Protein AF-A0A2S4UEY3-F1 (afdb_monomer_lite)

Secondary structure (DSSP, 8-state):
-EEEEEEETTSTHHHHHHHHHHHHHHHH----SEEEEEEEEE-TTS-EEEEEEEEE-SEEEEEEETTEEEEEEEEEEEEEE-TTT-PEEEEEEEEEEPP-

Organism: NCBI:txid27350

Structure (mmCIF, N/CA/C/O backbone):
data_AF-A0A2S4UEY3-F1
#
_entry.id   AF-A0A2S4UEY3-F1
#
loop_
_atom_site.group_PDB
_atom_site.id
_atom_site.type_symbol
_atom_site.label_atom_id
_atom_site.label_alt_id
_atom_site.label_comp_id
_atom_site.label_asym_id
_atom_site.label_entity_id
_atom_site.label_seq_id
_atom_site.pdbx_PDB_ins_code
_atom_site.Cartn_x
_atom_site.Cartn_y
_atom_site.Cartn_z
_atom_site.occupancy
_atom_site.B_iso_or_equiv
_atom_site.auth_seq_id
_atom_site.auth_comp_id
_atom_site.auth_asym_id
_atom_site.auth_atom_id
_atom_site.pdbx_PDB_model_num
ATOM 1 N N . MET A 1 1 ? -11.862 -7.525 21.089 1.00 85.62 1 MET A N 1
ATOM 2 C CA . MET A 1 1 ? -11.157 -8.535 20.264 1.00 85.62 1 MET A CA 1
ATOM 3 C C . MET A 1 1 ? -10.473 -7.800 19.108 1.00 85.62 1 MET A C 1
ATOM 5 O O . MET A 1 1 ? -10.851 -6.661 18.863 1.00 85.62 1 MET A O 1
ATOM 9 N N . LEU A 1 2 ? -9.457 -8.362 18.444 1.00 94.06 2 LEU A N 1
ATOM 10 C CA . LEU A 1 2 ? -8.877 -7.772 17.224 1.00 94.06 2 LEU A CA 1
ATOM 11 C C . LEU A 1 2 ? -9.452 -8.465 15.987 1.00 94.06 2 LEU A C 1
ATOM 13 O O . LEU A 1 2 ? -9.754 -9.655 16.041 1.00 94.06 2 LEU A O 1
ATOM 17 N N . VAL A 1 3 ? -9.593 -7.719 14.895 1.00 96.44 3 VAL A N 1
ATOM 18 C CA . VAL A 1 3 ? -9.983 -8.236 13.579 1.00 96.44 3 VAL A CA 1
ATOM 19 C C . VAL A 1 3 ? -8.941 -7.835 12.549 1.00 96.44 3 VAL A C 1
ATOM 21 O O . VAL A 1 3 ? -8.431 -6.712 12.596 1.00 96.44 3 VAL A O 1
ATOM 24 N N . THR A 1 4 ? -8.646 -8.754 11.631 1.00 96.75 4 THR A N 1
ATOM 25 C CA . THR A 1 4 ? -7.640 -8.565 10.585 1.00 96.75 4 THR A CA 1
ATOM 26 C C . THR A 1 4 ? -8.239 -8.867 9.220 1.00 96.75 4 THR A C 1
ATOM 28 O O . THR A 1 4 ? -8.888 -9.896 9.045 1.00 96.75 4 THR A O 1
ATOM 31 N N . LEU A 1 5 ? -8.004 -7.975 8.259 1.00 96.88 5 LEU A N 1
ATOM 32 C CA . LEU A 1 5 ? -8.320 -8.165 6.846 1.00 96.88 5 LEU A CA 1
ATOM 33 C C . LEU A 1 5 ? -7.020 -8.284 6.048 1.00 96.88 5 LEU A C 1
ATOM 35 O O . LEU A 1 5 ? -6.113 -7.468 6.219 1.00 96.88 5 LEU A O 1
ATOM 39 N N . GLU A 1 6 ? -6.963 -9.271 5.161 1.00 97.31 6 GLU A N 1
ATOM 40 C CA . GLU A 1 6 ? -5.848 -9.495 4.244 1.00 97.31 6 GLU A CA 1
ATOM 41 C C . GLU A 1 6 ? -6.211 -9.054 2.820 1.00 97.31 6 GLU A C 1
ATOM 43 O O . GLU A 1 6 ? -7.294 -9.372 2.329 1.00 97.31 6 GLU A O 1
ATOM 48 N N . ILE A 1 7 ? -5.292 -8.353 2.149 1.00 96.75 7 ILE A N 1
ATOM 49 C CA . ILE A 1 7 ? -5.372 -8.045 0.716 1.00 96.75 7 ILE A CA 1
ATOM 50 C C . ILE A 1 7 ? -4.058 -8.470 0.056 1.00 96.75 7 ILE A C 1
ATOM 52 O O . ILE A 1 7 ? -2.998 -7.901 0.321 1.00 96.75 7 ILE A O 1
ATOM 56 N N . SER A 1 8 ? -4.132 -9.469 -0.818 1.00 94.56 8 SER A N 1
ATOM 57 C CA . SER A 1 8 ? -3.002 -9.951 -1.618 1.00 94.56 8 SER A CA 1
ATOM 58 C C . SER A 1 8 ? -2.707 -9.020 -2.799 1.00 94.56 8 SER A C 1
ATOM 60 O O . SER A 1 8 ? -3.626 -8.446 -3.380 1.00 94.56 8 SER A O 1
ATOM 62 N N . SER A 1 9 ? -1.444 -8.952 -3.234 1.00 92.31 9 SER A N 1
ATOM 63 C CA . SER A 1 9 ? -1.026 -8.242 -4.451 1.00 92.31 9 SER A CA 1
ATOM 64 C C . SER A 1 9 ? -1.679 -8.742 -5.747 1.00 92.31 9 SER A C 1
ATOM 66 O O . SER A 1 9 ? -1.638 -8.030 -6.746 1.00 92.31 9 SER A O 1
ATOM 68 N N . LYS A 1 10 ? -2.286 -9.940 -5.756 1.00 90.88 10 LYS A N 1
ATOM 69 C CA . LYS A 1 10 ? -3.085 -10.437 -6.894 1.00 90.88 10 LYS A CA 1
ATOM 70 C C . LYS A 1 10 ? -4.481 -9.828 -6.973 1.00 90.88 10 LYS A C 1
ATOM 72 O O . LYS A 1 10 ? -5.106 -9.882 -8.032 1.00 90.88 10 LYS A O 1
ATOM 77 N N . ASP A 1 11 ? -4.994 -9.288 -5.872 1.00 93.12 11 ASP A N 1
ATOM 78 C CA . ASP A 1 11 ? -6.307 -8.659 -5.854 1.00 93.12 11 ASP A CA 1
ATOM 79 C C . ASP A 1 11 ? -6.232 -7.253 -6.470 1.00 93.12 11 ASP A C 1
ATOM 81 O O . ASP A 1 11 ? -5.333 -6.467 -6.168 1.00 93.12 11 ASP A O 1
ATOM 85 N N . ARG A 1 12 ? -7.206 -6.897 -7.317 1.00 91.94 12 ARG A N 1
ATOM 86 C CA . ARG A 1 12 ? -7.262 -5.566 -7.952 1.00 91.94 12 ARG A CA 1
ATOM 87 C C . ARG A 1 12 ? -7.363 -4.437 -6.924 1.00 91.94 12 ARG A C 1
ATOM 89 O O . ARG A 1 12 ? -6.870 -3.337 -7.168 1.00 91.94 12 ARG A O 1
ATOM 96 N N . SER A 1 13 ? -7.985 -4.709 -5.779 1.00 95.69 13 SER A N 1
ATOM 97 C CA . SER A 1 13 ? -8.156 -3.748 -4.691 1.00 95.69 13 SER A CA 1
ATOM 98 C C . SER A 1 13 ? -6.843 -3.365 -4.004 1.00 95.69 13 SER A C 1
ATOM 100 O O . SER A 1 13 ? -6.799 -2.316 -3.362 1.00 95.69 13 SER A O 1
ATOM 102 N N . TYR A 1 14 ? -5.765 -4.137 -4.186 1.00 94.81 14 TYR A N 1
ATOM 103 C CA . TYR A 1 14 ? -4.453 -3.858 -3.601 1.00 94.81 14 TYR A CA 1
ATOM 104 C C . TYR A 1 14 ? -3.945 -2.454 -3.960 1.00 94.81 14 TYR A C 1
ATOM 106 O O . TYR A 1 14 ? -3.673 -1.629 -3.083 1.00 94.81 14 TYR A O 1
ATOM 114 N N . LEU A 1 15 ? -3.891 -2.143 -5.259 1.00 91.94 15 LEU A N 1
ATOM 115 C CA . LEU A 1 15 ? -3.432 -0.838 -5.744 1.00 91.94 15 LEU A CA 1
ATOM 116 C C . LEU A 1 15 ? -4.407 0.284 -5.386 1.00 91.94 15 LEU A C 1
ATOM 118 O O . LEU A 1 15 ? -3.982 1.396 -5.068 1.00 91.94 15 LEU A O 1
ATOM 122 N N . TRP A 1 16 ? -5.713 0.008 -5.400 1.00 94.50 16 TRP A N 1
ATOM 123 C CA . TRP A 1 16 ? -6.725 0.993 -5.015 1.00 94.50 16 TRP A CA 1
ATOM 124 C C . TRP A 1 16 ? -6.578 1.399 -3.551 1.00 94.50 16 TRP A C 1
ATOM 126 O O . TRP A 1 16 ? -6.640 2.587 -3.233 1.00 94.50 16 TRP A O 1
ATOM 136 N N . PHE A 1 17 ? -6.330 0.428 -2.670 1.00 95.56 17 PHE A N 1
ATOM 137 C CA . PHE A 1 17 ? -6.131 0.683 -1.254 1.00 95.56 17 PHE A CA 1
ATOM 138 C C . PHE A 1 17 ? -4.859 1.498 -0.995 1.00 95.56 17 PHE A C 1
ATOM 140 O O . PHE A 1 17 ? -4.916 2.484 -0.262 1.00 95.56 17 PHE A O 1
ATOM 147 N N . LEU A 1 18 ? -3.731 1.158 -1.633 1.00 94.12 18 LEU A N 1
ATOM 148 C CA . LEU A 1 18 ? -2.481 1.922 -1.498 1.00 94.12 18 LEU A CA 1
ATOM 149 C C . LEU A 1 18 ? -2.633 3.377 -1.964 1.00 94.12 18 LEU A C 1
ATOM 151 O O . LEU A 1 18 ? -2.184 4.296 -1.275 1.00 94.12 18 LEU A O 1
ATOM 155 N N . ASN A 1 19 ? -3.325 3.590 -3.084 1.00 92.62 19 ASN A N 1
ATOM 156 C CA . ASN A 1 19 ? -3.612 4.920 -3.619 1.00 92.62 19 ASN A CA 1
ATOM 157 C C . ASN A 1 19 ? -4.606 5.723 -2.770 1.00 92.62 19 ASN A C 1
ATOM 159 O O . ASN A 1 19 ? -4.527 6.949 -2.683 1.00 92.62 19 ASN A O 1
ATOM 163 N N . TRP A 1 20 ? -5.568 5.059 -2.135 1.00 92.56 20 TRP A N 1
ATOM 164 C CA . TRP A 1 20 ? -6.445 5.707 -1.165 1.00 92.56 20 TRP A CA 1
ATOM 165 C C . TRP A 1 20 ? -5.676 6.087 0.107 1.00 92.56 20 TRP A C 1
ATOM 167 O O . TRP A 1 20 ? -5.797 7.208 0.608 1.00 92.56 20 TRP A O 1
ATOM 177 N N . MET A 1 21 ? -4.838 5.178 0.602 1.00 91.69 21 MET A N 1
ATOM 178 C CA . MET A 1 21 ? -4.065 5.364 1.822 1.00 91.69 21 MET A CA 1
ATOM 179 C C . MET A 1 21 ? -3.019 6.478 1.684 1.00 91.69 21 MET A C 1
ATOM 181 O O . MET A 1 21 ? -2.831 7.237 2.636 1.00 91.69 21 MET A O 1
ATOM 185 N N . SER A 1 22 ? -2.389 6.645 0.515 1.00 90.19 22 SER A N 1
ATOM 186 C CA . SER A 1 22 ? -1.468 7.765 0.264 1.00 90.19 22 SER A CA 1
ATOM 187 C C . SER A 1 22 ? -2.164 9.124 0.420 1.00 90.19 22 SER A C 1
ATOM 189 O O . SER A 1 22 ? -1.654 10.015 1.102 1.00 90.19 22 SER A O 1
ATOM 191 N N . LYS A 1 23 ? -3.390 9.255 -0.099 1.00 88.62 23 LYS A N 1
ATOM 192 C CA . LYS A 1 23 ? -4.230 10.456 0.055 1.00 88.62 23 LYS A CA 1
ATOM 193 C C . LYS A 1 23 ? -4.700 10.660 1.498 1.00 88.62 23 LYS A C 1
ATOM 195 O O . LYS A 1 23 ? -4.847 11.798 1.946 1.00 88.62 23 LYS A O 1
ATOM 200 N N . GLN A 1 24 ? -4.937 9.576 2.239 1.00 84.12 24 GLN A N 1
ATOM 201 C CA . GLN A 1 24 ? -5.315 9.636 3.654 1.00 84.12 24 GLN A CA 1
ATOM 202 C C . GLN A 1 24 ? -4.135 10.065 4.543 1.00 84.12 24 GLN A C 1
ATOM 204 O O . GLN A 1 24 ? -4.321 10.857 5.471 1.00 84.12 24 GLN A O 1
ATOM 209 N N . SER A 1 25 ? -2.920 9.593 4.238 1.00 71.06 25 SER A N 1
ATOM 210 C CA . SER A 1 25 ? -1.687 9.967 4.941 1.00 71.06 25 SER A CA 1
ATOM 211 C C . SER A 1 25 ? -1.417 11.464 4.871 1.00 71.06 25 SER A C 1
ATOM 213 O O . SER A 1 25 ? -1.161 12.070 5.907 1.00 71.06 25 SER A O 1
ATOM 215 N N . GLN A 1 26 ? -1.588 12.080 3.699 1.00 69.50 26 GLN A N 1
ATOM 216 C CA . GLN A 1 26 ? -1.420 13.528 3.530 1.00 69.50 26 GLN A CA 1
ATOM 217 C C . GLN A 1 26 ? -2.302 14.361 4.470 1.00 69.50 26 GLN A C 1
ATOM 219 O O . GLN A 1 26 ? -1.956 15.494 4.790 1.00 69.50 26 GLN A O 1
ATOM 224 N N . LYS A 1 27 ? -3.443 13.815 4.909 1.00 63.34 27 LYS A N 1
ATOM 225 C CA . LYS A 1 27 ? -4.389 14.524 5.773 1.00 63.34 27 LYS A CA 1
ATOM 226 C C . LYS A 1 27 ? -4.154 14.276 7.260 1.00 63.34 27 LYS A C 1
ATOM 228 O O . LYS A 1 27 ? -4.352 15.200 8.034 1.00 63.34 27 LYS A O 1
ATOM 233 N N . ASN A 1 28 ? -3.813 13.048 7.671 1.00 55.56 28 ASN A N 1
ATOM 234 C CA . ASN A 1 28 ? -3.900 12.652 9.088 1.00 55.56 28 ASN A CA 1
ATOM 235 C C . ASN A 1 28 ? -2.895 11.573 9.558 1.00 55.56 28 ASN A C 1
ATOM 237 O O . ASN A 1 28 ? -3.045 11.094 10.681 1.00 55.56 28 ASN A O 1
ATOM 241 N N . SER A 1 29 ? -1.907 11.158 8.751 1.00 58.69 29 SER A N 1
ATOM 242 C CA . SER A 1 29 ? -0.983 10.071 9.138 1.00 58.69 29 SER A CA 1
ATOM 243 C C . SER A 1 29 ? 0.439 10.267 8.637 1.00 58.69 29 SER A C 1
ATOM 245 O O . SER A 1 29 ? 0.643 10.505 7.449 1.00 58.69 29 SER A O 1
ATOM 247 N N . SER A 1 30 ? 1.435 10.049 9.502 1.00 61.22 30 SER A N 1
ATOM 248 C CA . SER A 1 30 ? 2.823 9.930 9.059 1.00 61.22 30 SER A CA 1
ATOM 249 C C . SER A 1 30 ? 3.110 8.506 8.579 1.00 61.22 30 SER A C 1
ATOM 251 O O . SER A 1 30 ? 3.155 7.535 9.336 1.00 61.22 30 SER A O 1
ATOM 253 N N . THR A 1 31 ? 3.288 8.386 7.270 1.00 67.12 31 THR A N 1
ATOM 254 C CA . THR A 1 31 ? 3.796 7.174 6.632 1.00 67.12 31 THR A CA 1
ATOM 255 C C . THR A 1 31 ? 5.312 7.336 6.558 1.00 67.12 31 THR A C 1
ATOM 257 O O . THR A 1 31 ? 5.800 8.138 5.769 1.00 67.12 31 THR A O 1
ATOM 260 N N . HIS A 1 32 ? 6.073 6.646 7.412 1.00 79.31 32 HIS A N 1
ATOM 261 C CA . HIS A 1 32 ? 7.540 6.800 7.454 1.00 79.31 32 HIS A CA 1
ATOM 262 C C . HIS A 1 32 ? 8.263 5.966 6.385 1.00 79.31 32 HIS A C 1
ATOM 264 O O . HIS A 1 32 ? 9.460 6.131 6.170 1.00 79.31 32 HIS A O 1
ATOM 270 N N . GLN A 1 33 ? 7.542 5.060 5.721 1.00 89.56 33 GLN A N 1
ATOM 271 C CA . GLN A 1 33 ? 8.060 4.193 4.669 1.00 89.56 33 GLN A CA 1
ATOM 272 C C . GLN A 1 33 ? 7.291 4.488 3.387 1.00 89.56 33 GLN A C 1
ATOM 274 O O . GLN A 1 33 ? 6.074 4.318 3.334 1.00 89.56 33 GLN A O 1
ATOM 279 N N . LEU A 1 34 ? 7.998 4.934 2.354 1.00 90.56 34 LEU A N 1
ATOM 280 C CA . LEU A 1 34 ? 7.416 5.329 1.075 1.00 90.56 34 LEU A CA 1
ATOM 281 C C . LEU A 1 34 ? 7.958 4.434 -0.038 1.00 90.56 34 LEU A C 1
ATOM 283 O O . LEU A 1 34 ? 9.109 4.004 -0.003 1.00 90.56 34 LEU A O 1
ATOM 287 N N . ALA A 1 35 ? 7.120 4.167 -1.028 1.00 91.38 35 ALA A N 1
ATOM 288 C CA . ALA A 1 35 ? 7.498 3.572 -2.299 1.00 91.38 35 ALA A CA 1
ATOM 289 C C . ALA A 1 35 ? 6.988 4.467 -3.434 1.00 91.38 35 ALA A C 1
ATOM 291 O O . ALA A 1 35 ? 5.984 5.163 -3.278 1.00 91.38 35 ALA A O 1
ATOM 292 N N . ALA A 1 36 ? 7.689 4.458 -4.564 1.00 91.06 36 ALA A N 1
ATOM 293 C CA . ALA A 1 36 ? 7.260 5.162 -5.763 1.00 91.06 36 ALA A CA 1
ATOM 294 C C . ALA A 1 36 ? 6.399 4.235 -6.628 1.00 91.06 36 ALA A C 1
ATOM 296 O O . ALA A 1 36 ? 6.786 3.100 -6.906 1.00 91.06 36 ALA A O 1
ATOM 297 N N . GLU A 1 37 ? 5.245 4.733 -7.052 1.00 90.06 37 GLU A N 1
ATOM 298 C CA . GLU A 1 37 ? 4.464 4.182 -8.151 1.00 90.06 37 GLU A CA 1
ATOM 299 C C . GLU A 1 37 ? 4.712 5.058 -9.380 1.00 90.06 37 GLU A C 1
ATOM 301 O O . GLU A 1 37 ? 4.476 6.268 -9.345 1.00 90.06 37 GLU A O 1
ATOM 306 N N . THR A 1 38 ? 5.226 4.452 -10.449 1.00 90.06 38 THR A N 1
ATOM 307 C CA . THR A 1 38 ? 5.525 5.146 -11.704 1.00 90.06 38 THR A CA 1
ATOM 308 C C . THR A 1 38 ? 4.520 4.709 -12.756 1.00 90.06 38 THR A C 1
ATOM 310 O O . THR A 1 38 ? 4.492 3.536 -13.127 1.00 90.06 38 THR A O 1
ATOM 313 N N . SER A 1 39 ? 3.727 5.651 -13.262 1.00 88.12 39 SER A N 1
ATOM 314 C CA . SER A 1 39 ? 2.928 5.439 -14.466 1.00 88.12 39 SER A CA 1
ATOM 315 C C . SER A 1 39 ? 3.718 5.923 -15.675 1.00 88.12 39 SER A C 1
ATOM 317 O O . SER A 1 39 ? 4.161 7.072 -15.708 1.00 88.12 39 SER A O 1
ATOM 319 N N . TYR A 1 40 ? 3.913 5.032 -16.644 1.00 90.88 40 TYR A N 1
ATOM 320 C CA . TYR A 1 40 ? 4.622 5.306 -17.886 1.00 90.88 40 TYR A CA 1
ATOM 321 C C . TYR A 1 40 ? 3.677 5.079 -19.062 1.00 90.88 40 TYR A C 1
ATOM 323 O O . TYR A 1 40 ? 3.199 3.963 -19.275 1.00 90.88 40 TYR A O 1
ATOM 331 N N . HIS A 1 41 ? 3.438 6.131 -19.838 1.00 91.81 41 HIS A N 1
ATOM 332 C CA . HIS A 1 41 ? 2.666 6.070 -21.068 1.00 91.81 41 HIS A CA 1
ATOM 333 C C . HIS A 1 41 ? 3.511 6.596 -22.223 1.00 91.81 41 HIS A C 1
ATOM 335 O O . HIS A 1 41 ? 3.907 7.759 -22.254 1.00 91.81 41 HIS A O 1
ATOM 341 N N . GLN A 1 42 ? 3.790 5.725 -23.189 1.00 93.31 42 GLN A N 1
ATOM 342 C CA . GLN A 1 42 ? 4.364 6.136 -24.461 1.00 93.31 42 GLN A CA 1
ATOM 343 C C . GLN A 1 42 ? 3.228 6.436 -25.439 1.00 93.31 42 GLN A C 1
ATOM 345 O O . GLN A 1 42 ? 2.400 5.571 -25.729 1.00 93.31 42 GLN A O 1
ATOM 350 N N . LEU A 1 43 ? 3.188 7.672 -25.925 1.00 91.88 43 LEU A N 1
ATOM 351 C CA . LEU A 1 43 ? 2.238 8.131 -26.927 1.00 91.88 43 LEU A CA 1
ATOM 352 C C . LEU A 1 43 ? 2.677 7.666 -28.324 1.00 91.88 43 LEU A C 1
ATOM 354 O O . LEU A 1 43 ? 3.840 7.339 -28.569 1.00 91.88 43 LEU A O 1
ATOM 358 N N . SER A 1 44 ? 1.730 7.627 -29.262 1.00 91.62 44 SER A N 1
ATOM 359 C CA . SER A 1 44 ? 1.962 7.147 -30.632 1.00 91.62 44 SER A CA 1
ATOM 360 C C . SER A 1 44 ? 2.935 8.010 -31.441 1.00 91.62 44 SER A C 1
ATOM 362 O O . SER A 1 44 ? 3.481 7.543 -32.435 1.00 91.62 44 SER A O 1
ATOM 364 N N . ASP A 1 45 ? 3.139 9.262 -31.034 1.00 93.25 45 ASP A N 1
ATOM 365 C CA . ASP A 1 45 ? 4.091 10.208 -31.624 1.00 93.25 45 ASP A CA 1
ATOM 366 C C . ASP A 1 45 ? 5.530 10.028 -31.097 1.00 93.25 45 ASP A C 1
ATOM 368 O O . ASP A 1 45 ? 6.445 10.707 -31.559 1.00 93.25 45 ASP A O 1
ATOM 372 N N . GLY A 1 46 ? 5.740 9.107 -30.149 1.00 90.19 46 GLY A N 1
ATOM 373 C CA . GLY A 1 46 ? 7.025 8.868 -29.496 1.00 90.19 46 GLY A CA 1
ATOM 374 C C . GLY A 1 46 ? 7.244 9.685 -28.222 1.00 90.19 46 GLY A C 1
ATOM 375 O O . GLY A 1 46 ? 8.252 9.474 -27.551 1.00 90.19 46 GLY A O 1
ATOM 376 N N . THR A 1 47 ? 6.314 10.568 -27.848 1.00 93.88 47 THR A N 1
ATOM 377 C CA . THR A 1 47 ? 6.377 11.315 -26.589 1.00 93.88 47 THR A CA 1
ATOM 378 C C . THR A 1 47 ? 6.189 10.371 -25.398 1.00 93.88 47 THR A C 1
ATOM 380 O O . THR A 1 47 ? 5.387 9.434 -25.430 1.00 93.88 47 THR A O 1
ATOM 383 N N . HIS A 1 48 ? 6.929 10.623 -24.319 1.00 92.25 48 HIS A N 1
ATOM 384 C CA . HIS A 1 48 ? 6.850 9.853 -23.082 1.00 92.25 48 HIS A CA 1
ATOM 385 C C . HIS A 1 48 ? 6.194 10.687 -21.983 1.00 92.25 48 HIS A C 1
ATOM 387 O O . HIS A 1 48 ? 6.726 11.721 -21.583 1.00 92.25 48 HIS A O 1
ATOM 393 N N . GLU A 1 49 ? 5.066 10.216 -21.466 1.00 94.00 49 GLU A N 1
ATOM 394 C CA . GLU A 1 49 ? 4.422 10.770 -20.283 1.00 94.00 49 GLU A CA 1
ATOM 395 C C . GLU A 1 49 ? 4.770 9.900 -19.072 1.00 94.00 49 GLU A C 1
ATOM 397 O O . GLU A 1 49 ? 4.509 8.693 -19.053 1.00 94.00 49 GLU A O 1
ATOM 402 N N . VAL A 1 50 ? 5.394 10.510 -18.063 1.00 93.06 50 VAL A N 1
ATOM 403 C CA . VAL A 1 50 ? 5.852 9.811 -16.858 1.00 93.06 50 VAL A CA 1
ATOM 404 C C . VAL A 1 50 ? 5.337 10.536 -15.628 1.00 93.06 50 VAL A C 1
ATOM 406 O O . VAL A 1 50 ? 5.662 11.699 -15.406 1.00 93.06 50 VAL A O 1
ATOM 409 N N . ASN A 1 51 ? 4.562 9.829 -14.811 1.00 92.62 51 ASN A N 1
ATOM 410 C CA . ASN A 1 51 ? 3.989 10.352 -13.578 1.00 92.62 51 ASN A CA 1
ATOM 411 C C . ASN A 1 51 ? 4.472 9.529 -12.382 1.00 92.62 51 ASN A C 1
ATOM 413 O O . ASN A 1 51 ? 4.451 8.299 -12.424 1.00 92.62 51 ASN A O 1
ATOM 417 N N . PHE A 1 52 ? 4.866 10.208 -11.303 1.00 90.62 52 PHE A N 1
ATOM 418 C CA . PHE A 1 52 ? 5.311 9.576 -10.062 1.00 90.62 52 PHE A CA 1
ATOM 419 C C . PHE A 1 52 ? 4.332 9.879 -8.930 1.00 90.62 52 PHE A C 1
ATOM 421 O O . PHE A 1 52 ? 4.041 11.041 -8.643 1.00 90.62 52 PHE A O 1
ATOM 428 N N . ALA A 1 53 ? 3.862 8.835 -8.256 1.00 89.50 53 ALA A N 1
ATOM 429 C CA . ALA A 1 53 ? 3.067 8.933 -7.042 1.00 89.50 53 ALA A CA 1
ATOM 430 C C . ALA A 1 53 ? 3.805 8.276 -5.871 1.00 89.50 53 ALA A C 1
ATOM 432 O O . ALA A 1 53 ? 4.470 7.253 -6.023 1.00 89.50 53 ALA A O 1
ATOM 433 N N . LEU A 1 54 ? 3.686 8.867 -4.682 1.00 90.75 54 LEU A N 1
ATOM 434 C CA . LEU A 1 54 ? 4.204 8.274 -3.452 1.00 90.75 54 LEU A CA 1
ATOM 435 C C . LEU A 1 54 ? 3.105 7.439 -2.797 1.00 90.75 54 LEU A C 1
ATOM 437 O O . LEU A 1 54 ? 2.021 7.946 -2.504 1.00 90.75 54 LEU A O 1
ATOM 441 N N . ILE A 1 55 ? 3.406 6.171 -2.537 1.00 92.88 55 ILE A N 1
ATOM 442 C CA . ILE A 1 55 ? 2.516 5.214 -1.877 1.00 92.88 55 ILE A CA 1
ATOM 443 C C . ILE A 1 55 ? 3.174 4.650 -0.607 1.00 92.88 55 ILE A C 1
ATOM 445 O O .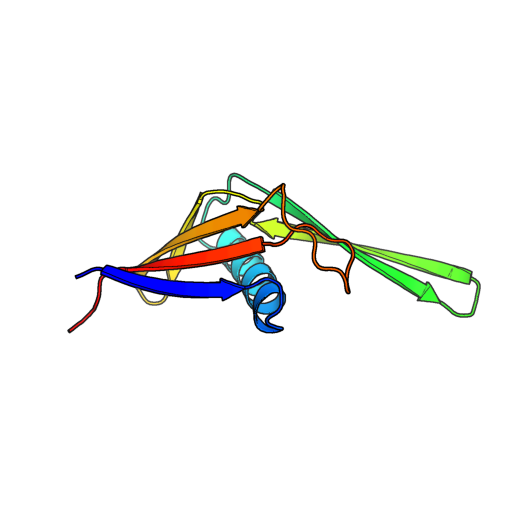 ILE A 1 55 ? 4.401 4.687 -0.483 1.00 92.88 55 ILE A O 1
ATOM 449 N N . PRO A 1 56 ? 2.402 4.106 0.352 1.00 93.25 56 PRO A N 1
ATOM 450 C CA . PRO A 1 56 ? 2.965 3.470 1.543 1.00 93.25 56 PRO A CA 1
ATOM 451 C C . PRO A 1 56 ? 3.864 2.289 1.175 1.00 93.25 56 PRO A C 1
ATOM 453 O O . PRO A 1 56 ? 3.402 1.329 0.562 1.00 93.25 56 PRO A O 1
ATOM 456 N N . GLY A 1 57 ? 5.146 2.353 1.529 1.00 93.19 57 GLY A N 1
ATOM 457 C CA . GLY A 1 57 ? 6.129 1.301 1.260 1.00 93.19 57 GLY A CA 1
ATOM 458 C C . GLY A 1 57 ? 5.976 0.075 2.173 1.00 93.19 57 GLY A C 1
ATOM 459 O O . GLY A 1 57 ? 5.121 0.069 3.060 1.00 93.19 57 GLY A O 1
ATOM 460 N N . PRO A 1 58 ? 6.778 -0.986 1.973 1.00 94.38 58 PRO A N 1
ATOM 461 C CA . PRO A 1 58 ? 6.794 -2.139 2.868 1.00 94.38 58 PRO A CA 1
ATOM 462 C C . PRO A 1 58 ? 7.108 -1.754 4.322 1.00 94.38 58 PRO A C 1
ATOM 464 O O . PRO A 1 58 ? 8.050 -1.005 4.583 1.00 94.38 58 PRO A O 1
ATOM 467 N N . GLY A 1 59 ? 6.328 -2.305 5.249 1.00 93.44 59 GLY A N 1
ATOM 468 C CA . GLY A 1 59 ? 6.447 -2.151 6.694 1.00 93.44 59 GLY A CA 1
ATOM 469 C C . GLY A 1 59 ? 5.139 -1.723 7.365 1.00 93.44 59 GLY A C 1
ATOM 470 O O . GLY A 1 59 ? 4.057 -2.074 6.893 1.00 93.44 59 GLY A O 1
ATOM 471 N N . ASN A 1 60 ? 5.238 -1.056 8.517 1.00 94.31 60 ASN A N 1
ATOM 472 C CA . ASN A 1 60 ? 4.100 -0.781 9.396 1.00 94.31 60 ASN A CA 1
ATOM 473 C C . ASN A 1 60 ? 3.656 0.672 9.297 1.00 94.31 60 ASN A C 1
ATOM 475 O O . ASN A 1 60 ? 4.444 1.599 9.477 1.00 94.31 60 ASN A O 1
ATOM 479 N N . HIS A 1 61 ? 2.353 0.844 9.151 1.00 92.88 61 HIS A N 1
ATOM 480 C CA . HIS A 1 61 ? 1.700 2.132 9.052 1.00 92.88 61 HIS A CA 1
ATOM 481 C C . HIS A 1 61 ? 0.519 2.181 10.003 1.00 92.88 61 HIS A C 1
ATOM 483 O O . HIS A 1 61 ? -0.123 1.167 10.275 1.00 92.88 61 HIS A O 1
ATOM 489 N N . TYR A 1 62 ? 0.198 3.376 10.473 1.00 92.06 62 TYR A N 1
ATOM 490 C CA . TYR A 1 62 ? -0.952 3.600 11.335 1.00 92.06 62 TYR A CA 1
ATOM 491 C C . TYR A 1 62 ? -1.825 4.653 10.694 1.00 92.06 62 TYR A C 1
ATOM 493 O O . TYR A 1 62 ? -1.316 5.683 10.252 1.00 92.06 62 TYR A O 1
ATOM 501 N N . LEU A 1 63 ? -3.128 4.401 10.634 1.00 90.75 63 LEU A N 1
ATOM 502 C CA . LEU A 1 63 ? -4.094 5.366 10.131 1.00 90.75 63 LEU A CA 1
ATOM 503 C C . LEU A 1 63 ? -5.350 5.385 10.982 1.00 90.75 63 LEU A C 1
ATOM 505 O O . LEU A 1 63 ? -5.755 4.376 11.560 1.00 90.75 63 LEU A O 1
ATOM 509 N N . LYS A 1 64 ? -5.973 6.559 11.039 1.00 90.25 64 LYS A N 1
ATOM 510 C CA . LYS A 1 64 ? -7.270 6.749 11.676 1.00 90.25 64 LYS A CA 1
ATOM 511 C C . LYS A 1 64 ? -8.335 6.924 10.601 1.00 90.25 64 LYS A C 1
ATOM 513 O O . LYS A 1 64 ? -8.248 7.835 9.775 1.00 90.25 64 LYS A O 1
ATOM 518 N N . PHE A 1 65 ? -9.350 6.067 10.632 1.00 89.12 65 PHE A N 1
ATOM 519 C CA . PHE A 1 65 ? -10.483 6.098 9.712 1.00 89.12 65 PHE A CA 1
ATOM 520 C C . PHE A 1 65 ? -11.781 5.854 10.481 1.00 89.12 65 PHE A C 1
ATOM 522 O O . PHE A 1 65 ? -11.837 4.975 11.335 1.00 89.12 65 PHE A O 1
ATOM 529 N N . CYS A 1 66 ? -12.808 6.673 10.234 1.00 88.81 66 CYS A N 1
ATOM 530 C CA . CYS A 1 66 ? -14.108 6.581 10.914 1.00 88.81 66 CYS A CA 1
ATOM 531 C C . CYS A 1 66 ? -14.009 6.406 12.446 1.00 88.81 66 CYS A C 1
ATOM 533 O O . CYS A 1 66 ? -14.704 5.588 13.035 1.00 88.81 66 CYS A O 1
ATOM 535 N N . ARG A 1 67 ? -13.127 7.184 13.098 1.00 89.94 67 ARG A N 1
ATOM 536 C CA . ARG A 1 67 ? -12.825 7.141 14.550 1.00 89.94 67 ARG A CA 1
ATOM 537 C C . ARG A 1 67 ? -12.157 5.857 15.066 1.00 89.94 67 ARG A C 1
ATOM 539 O O . ARG A 1 67 ? -11.829 5.819 16.248 1.00 89.94 67 ARG A O 1
ATOM 546 N N . ALA A 1 68 ? -11.865 4.883 14.213 1.00 92.00 68 ALA A N 1
ATOM 547 C CA . ALA A 1 68 ? -11.087 3.701 14.561 1.00 92.00 68 ALA A CA 1
ATOM 548 C C . ALA A 1 68 ? -9.628 3.845 14.102 1.00 92.00 68 ALA A C 1
ATOM 550 O O . ALA A 1 68 ? -9.334 4.438 13.060 1.00 92.00 68 ALA A O 1
ATOM 551 N N . TRP A 1 69 ? -8.710 3.317 14.910 1.00 92.38 69 TRP A N 1
ATOM 552 C CA . TRP A 1 69 ? -7.309 3.167 14.532 1.00 92.38 69 TRP A CA 1
ATOM 553 C C . TRP A 1 69 ? -7.103 1.829 13.836 1.00 92.38 69 TRP A C 1
ATOM 555 O O . TRP A 1 69 ? -7.625 0.802 14.272 1.00 92.38 69 TRP A O 1
ATOM 565 N N . PHE A 1 70 ? -6.317 1.863 12.771 1.00 94.19 70 PHE A N 1
ATOM 566 C CA . PHE A 1 70 ? -5.901 0.697 12.015 1.00 94.19 70 PHE A CA 1
ATOM 567 C C . PHE A 1 70 ? -4.380 0.647 11.993 1.00 94.19 70 PHE A C 1
ATOM 569 O O . PHE A 1 70 ? -3.728 1.651 11.690 1.00 94.19 70 PHE A O 1
ATOM 576 N N . GLN A 1 71 ? -3.830 -0.529 12.280 1.00 95.00 71 GLN A N 1
ATOM 577 C CA . GLN A 1 71 ? -2.476 -0.871 11.874 1.00 95.00 71 GLN A CA 1
ATOM 578 C C . GLN A 1 71 ? -2.559 -1.488 10.480 1.00 95.00 71 GLN A C 1
ATOM 580 O O . GLN A 1 71 ? -3.288 -2.454 10.276 1.00 95.00 71 GLN A O 1
ATOM 585 N N . VAL A 1 72 ? -1.811 -0.937 9.532 1.00 95.31 72 VAL A N 1
ATOM 586 C CA . VAL A 1 72 ? -1.669 -1.481 8.183 1.00 95.31 72 VAL A CA 1
ATOM 587 C C . VAL A 1 72 ? -0.235 -1.945 8.011 1.00 95.31 72 VAL A C 1
ATOM 589 O O . VAL A 1 72 ? 0.693 -1.145 8.104 1.00 95.31 72 VAL A O 1
ATOM 592 N N . LYS A 1 73 ? -0.045 -3.233 7.750 1.00 96.12 73 LYS A N 1
ATOM 593 C CA . LYS A 1 73 ? 1.268 -3.826 7.519 1.00 96.12 73 LYS A CA 1
ATOM 594 C C . LYS A 1 73 ? 1.370 -4.291 6.071 1.00 96.12 73 LYS A C 1
ATOM 596 O O . LYS A 1 73 ? 0.587 -5.138 5.657 1.00 96.12 73 LYS A O 1
ATOM 601 N N . ARG A 1 74 ? 2.319 -3.734 5.316 1.00 95.44 74 ARG A N 1
ATOM 602 C CA . ARG A 1 74 ? 2.666 -4.168 3.954 1.00 95.44 74 ARG A CA 1
ATOM 603 C C . ARG A 1 74 ? 3.901 -5.055 4.025 1.00 95.44 74 ARG A C 1
ATOM 605 O O . ARG A 1 74 ? 4.970 -4.559 4.370 1.00 95.44 74 ARG A O 1
ATOM 612 N N . GLU A 1 75 ? 3.785 -6.334 3.699 1.00 94.38 75 GLU A N 1
ATOM 613 C CA . GLU A 1 75 ? 4.935 -7.242 3.633 1.00 94.38 75 GLU A CA 1
ATOM 614 C C . GLU A 1 75 ? 5.228 -7.658 2.201 1.00 94.38 75 GLU A C 1
ATOM 616 O O . GLU A 1 75 ? 4.327 -7.770 1.372 1.00 94.38 75 GLU A O 1
ATOM 621 N N . ARG A 1 76 ? 6.514 -7.882 1.932 1.00 90.94 76 ARG A N 1
ATOM 622 C CA . ARG A 1 76 ? 7.017 -8.427 0.680 1.00 90.94 76 ARG A CA 1
ATOM 623 C C . ARG A 1 76 ? 7.688 -9.754 0.979 1.00 90.94 76 ARG A C 1
ATOM 625 O O . ARG A 1 76 ? 8.613 -9.791 1.790 1.00 90.94 76 ARG A O 1
ATOM 632 N N . ASP A 1 77 ? 7.258 -10.811 0.306 1.00 84.44 77 ASP A N 1
ATOM 633 C CA . ASP A 1 77 ? 7.975 -12.078 0.345 1.00 84.44 77 ASP A CA 1
ATOM 634 C C . ASP A 1 77 ? 9.110 -12.040 -0.688 1.00 84.44 77 ASP A C 1
ATOM 636 O O . ASP A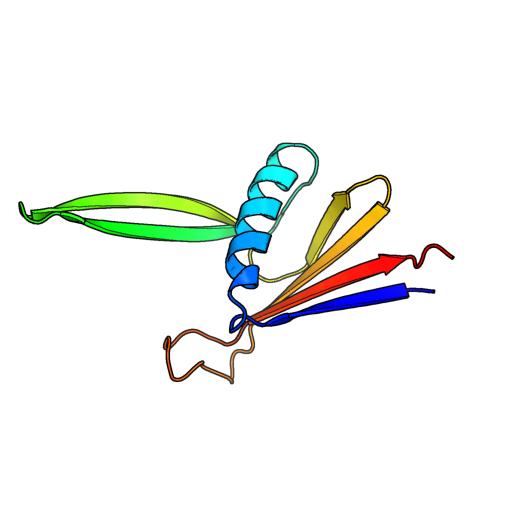 1 77 ? 8.883 -11.870 -1.884 1.00 84.44 77 ASP A O 1
ATOM 640 N N . GLY A 1 78 ? 10.354 -12.156 -0.218 1.00 74.44 78 GLY A N 1
ATOM 641 C CA . GLY A 1 78 ? 11.542 -12.144 -1.075 1.00 74.44 78 GLY A CA 1
ATOM 642 C C . GLY A 1 78 ? 11.804 -13.461 -1.813 1.00 74.44 78 GLY A C 1
ATOM 643 O O . GLY A 1 78 ? 12.694 -13.503 -2.658 1.00 74.44 78 GLY A O 1
ATOM 644 N N . LYS A 1 79 ? 11.076 -14.536 -1.488 1.00 77.69 79 LYS A N 1
ATOM 645 C CA . LYS A 1 79 ? 11.231 -15.862 -2.108 1.00 77.69 79 LYS A CA 1
ATOM 646 C C . LYS A 1 79 ? 10.153 -16.153 -3.146 1.00 77.69 79 LYS A C 1
ATOM 648 O O . LYS A 1 79 ? 10.384 -16.961 -4.041 1.00 77.69 79 LYS A O 1
ATOM 653 N N . LEU A 1 80 ? 8.989 -15.517 -3.022 1.00 74.75 80 LEU A N 1
ATOM 654 C CA . LEU A 1 80 ? 7.860 -15.708 -3.924 1.00 74.75 80 LEU A CA 1
ATOM 655 C C . LEU A 1 80 ? 7.781 -14.557 -4.927 1.00 74.75 80 LEU A C 1
ATOM 657 O O . LEU A 1 80 ? 7.679 -13.390 -4.557 1.00 74.75 80 LEU A O 1
ATOM 661 N N . ILE A 1 81 ? 7.801 -14.905 -6.211 1.00 77.88 81 ILE A N 1
ATOM 662 C CA . ILE A 1 81 ? 7.605 -13.981 -7.329 1.00 77.88 81 ILE A CA 1
ATOM 663 C C . ILE A 1 81 ? 6.294 -14.371 -8.003 1.00 77.88 81 ILE A C 1
ATOM 665 O O . ILE A 1 81 ? 6.041 -15.557 -8.232 1.00 77.88 81 ILE A O 1
ATOM 669 N N . ASP A 1 82 ? 5.452 -13.391 -8.316 1.00 72.19 82 ASP A N 1
ATOM 670 C CA . ASP A 1 82 ? 4.296 -13.653 -9.163 1.00 72.19 82 ASP A CA 1
ATOM 671 C C . ASP A 1 82 ? 4.770 -13.877 -10.603 1.00 72.19 82 ASP A C 1
ATOM 673 O O . ASP A 1 82 ? 5.362 -12.999 -11.230 1.00 72.19 82 ASP A O 1
ATOM 677 N N . LEU A 1 83 ? 4.512 -15.075 -11.127 1.00 75.94 83 LEU A N 1
ATOM 678 C CA . LEU A 1 83 ? 4.934 -15.501 -12.461 1.00 75.94 83 LEU A CA 1
ATOM 679 C C . LEU A 1 83 ? 4.316 -14.646 -13.578 1.00 75.94 83 LEU A C 1
ATOM 681 O O . LEU A 1 83 ? 4.895 -14.559 -14.656 1.00 75.94 83 LEU A O 1
ATOM 685 N N . ASN A 1 84 ? 3.168 -14.010 -13.326 1.00 75.00 84 ASN A N 1
ATOM 686 C CA . ASN A 1 84 ? 2.485 -13.185 -14.324 1.00 75.00 84 ASN A CA 1
ATOM 687 C C . ASN A 1 84 ? 3.057 -11.765 -14.420 1.00 75.00 84 ASN A C 1
ATOM 689 O O . ASN A 1 84 ? 3.073 -11.187 -15.503 1.00 75.00 84 ASN A O 1
ATOM 693 N N . SER A 1 85 ? 3.495 -11.185 -13.299 1.00 71.94 85 SER A N 1
ATOM 694 C CA . SER A 1 85 ? 3.978 -9.798 -13.241 1.00 71.94 85 SER A CA 1
ATOM 695 C C . SER A 1 85 ? 5.496 -9.687 -13.098 1.00 71.94 85 SER A C 1
ATOM 697 O O . SER A 1 85 ? 6.044 -8.604 -13.289 1.00 71.94 85 SER A O 1
ATOM 699 N N . GLY A 1 86 ? 6.183 -10.769 -12.718 1.00 77.69 86 GLY A N 1
ATOM 700 C CA . GLY A 1 86 ? 7.605 -10.751 -12.373 1.00 77.69 86 GLY A CA 1
ATOM 701 C C . GLY A 1 86 ? 7.917 -9.960 -11.097 1.00 77.69 86 GLY A C 1
ATOM 702 O O . GLY A 1 86 ? 9.087 -9.736 -10.787 1.00 77.69 86 GLY A O 1
ATOM 703 N N . THR A 1 87 ? 6.897 -9.525 -10.350 1.00 81.00 87 THR A N 1
ATOM 704 C CA . THR A 1 87 ? 7.071 -8.749 -9.119 1.00 81.00 87 THR A CA 1
ATOM 705 C C . THR A 1 87 ? 7.076 -9.659 -7.893 1.00 81.00 87 THR A C 1
ATOM 707 O O . THR A 1 87 ? 6.356 -10.662 -7.877 1.00 81.00 87 THR A O 1
ATOM 710 N N . PRO A 1 88 ? 7.828 -9.311 -6.834 1.00 84.38 88 PRO A N 1
ATOM 711 C CA . PRO A 1 88 ? 7.722 -9.993 -5.551 1.00 84.38 88 PRO A CA 1
ATOM 712 C C .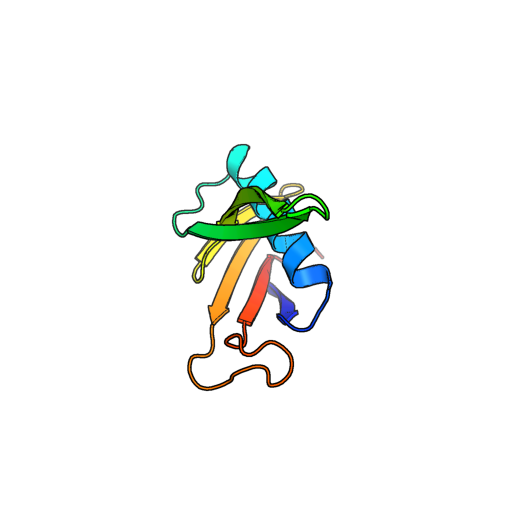 PRO A 1 88 ? 6.275 -10.021 -5.057 1.00 84.38 88 PRO A C 1
ATOM 714 O O . PRO A 1 88 ? 5.540 -9.046 -5.235 1.00 84.38 88 PRO A O 1
ATOM 717 N N . TRP A 1 89 ? 5.877 -11.124 -4.432 1.00 89.06 89 TRP A N 1
ATOM 718 C CA . TRP A 1 89 ? 4.570 -11.227 -3.799 1.00 89.06 89 TRP A CA 1
ATOM 719 C C . TRP A 1 89 ? 4.463 -10.240 -2.639 1.00 89.06 89 TRP A C 1
ATOM 721 O O . TRP A 1 89 ? 5.373 -10.145 -1.809 1.00 89.06 89 TRP A O 1
ATOM 731 N N . GLU A 1 90 ? 3.340 -9.531 -2.557 1.00 93.19 90 GLU A N 1
ATOM 732 C CA . GLU A 1 90 ? 3.079 -8.610 -1.458 1.00 93.19 90 GLU A CA 1
ATOM 733 C C . GLU A 1 90 ? 1.700 -8.835 -0.839 1.00 93.19 90 GLU A C 1
ATOM 735 O O . GLU A 1 90 ? 0.768 -9.345 -1.464 1.00 93.19 90 GLU A O 1
ATOM 740 N N . ILE A 1 91 ? 1.583 -8.446 0.425 1.00 95.50 91 ILE A N 1
ATOM 741 C CA . ILE A 1 91 ? 0.387 -8.632 1.240 1.00 95.50 91 ILE A CA 1
ATOM 742 C C . ILE A 1 91 ? 0.171 -7.406 2.123 1.00 95.50 91 ILE A C 1
ATOM 744 O O . ILE A 1 91 ? 1.113 -6.878 2.719 1.00 95.50 91 ILE A O 1
ATOM 748 N N . LEU A 1 92 ? -1.077 -6.953 2.207 1.00 96.69 92 LEU A N 1
ATOM 749 C CA . LEU A 1 92 ? -1.522 -5.949 3.165 1.00 96.69 92 LEU A CA 1
ATOM 750 C C . LEU A 1 92 ? -2.344 -6.620 4.256 1.00 96.69 92 LEU A C 1
ATOM 752 O O . LEU A 1 92 ? -3.336 -7.281 3.966 1.00 96.69 92 LEU A O 1
ATOM 756 N N . MET A 1 93 ? -1.961 -6.394 5.507 1.00 97.69 93 MET A N 1
ATOM 757 C CA . MET A 1 93 ? -2.729 -6.790 6.683 1.00 97.69 93 MET A CA 1
ATOM 758 C C . MET A 1 93 ? -3.249 -5.548 7.394 1.00 97.69 93 MET A C 1
ATOM 760 O O . MET A 1 93 ? -2.464 -4.714 7.850 1.00 97.69 93 MET A O 1
ATOM 764 N N . LEU A 1 94 ? -4.568 -5.427 7.487 1.00 96.62 94 LEU A N 1
ATOM 765 C CA . LEU A 1 94 ? -5.255 -4.340 8.170 1.00 96.62 94 LEU A CA 1
ATOM 766 C C . LEU A 1 94 ? -5.828 -4.868 9.478 1.00 96.62 94 LEU A C 1
ATOM 768 O O . LEU A 1 94 ? -6.771 -5.652 9.453 1.00 96.62 94 LEU A O 1
ATOM 772 N N . THR A 1 95 ? -5.310 -4.398 10.606 1.00 97.25 95 THR A N 1
ATOM 773 C CA . THR A 1 95 ? -5.742 -4.833 11.937 1.00 97.25 95 THR A CA 1
ATOM 774 C C . THR A 1 95 ? -6.418 -3.690 12.680 1.00 97.25 95 THR A C 1
ATOM 776 O O . THR A 1 95 ? -5.872 -2.587 12.772 1.00 97.25 95 THR A O 1
ATOM 779 N N . THR A 1 96 ? -7.592 -3.950 13.255 1.00 96.69 96 THR A N 1
ATOM 780 C CA . THR A 1 96 ? -8.298 -3.001 14.127 1.00 96.69 96 THR A CA 1
ATOM 781 C C . THR A 1 96 ? -8.998 -3.704 15.289 1.00 96.69 96 THR A C 1
ATOM 783 O O . THR A 1 96 ? -9.030 -4.932 15.375 1.00 96.69 96 THR A O 1
ATOM 786 N N . LEU A 1 97 ? -9.547 -2.918 16.212 1.00 95.88 97 LEU A N 1
ATOM 787 C CA . LEU A 1 97 ? -10.382 -3.410 17.302 1.00 95.88 97 LEU A CA 1
ATOM 788 C C . LEU A 1 97 ? -11.768 -3.776 16.762 1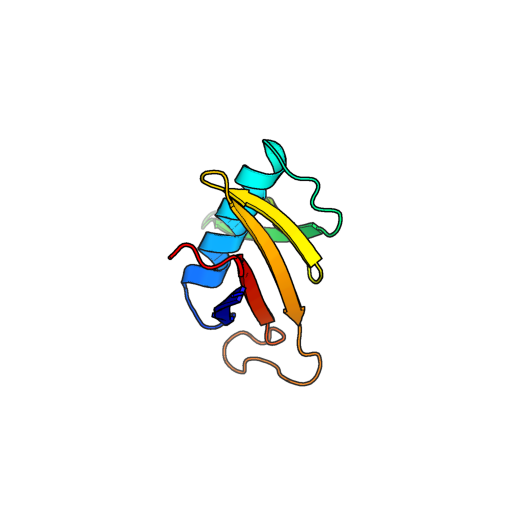.00 95.88 97 LEU A C 1
ATOM 790 O O . LEU A 1 97 ? -12.389 -2.989 16.049 1.00 95.88 97 LEU A O 1
ATOM 794 N N . SER A 1 98 ? -12.274 -4.946 17.146 1.00 90.94 98 SER A N 1
ATOM 795 C CA . SER A 1 98 ? -13.664 -5.313 16.893 1.00 90.94 98 SER A CA 1
ATOM 796 C C . SER A 1 98 ? -14.585 -4.357 17.648 1.00 90.94 98 SER A C 1
ATOM 798 O O . SER A 1 98 ? -14.419 -4.147 18.853 1.00 90.94 98 SER A O 1
ATOM 800 N N . GLN A 1 99 ? -15.568 -3.801 16.950 1.00 79.75 99 GLN A N 1
ATOM 801 C CA . GLN A 1 99 ? -16.712 -3.156 17.584 1.00 79.75 99 GLN A CA 1
ATOM 802 C C . GLN A 1 99 ? -17.818 -4.211 17.629 1.00 79.75 99 GLN A C 1
ATOM 804 O O . GLN A 1 99 ? -18.147 -4.778 16.588 1.00 79.75 99 GLN A O 1
ATOM 809 N N . ASN A 1 100 ? -18.272 -4.551 18.838 1.00 58.72 100 ASN A N 1
ATOM 810 C CA . ASN A 1 100 ? -19.462 -5.383 19.028 1.00 58.72 100 ASN A CA 1
ATOM 811 C C . ASN A 1 100 ? -20.719 -4.565 18.741 1.00 58.72 100 ASN A C 1
ATOM 813 O O . ASN A 1 100 ? -20.700 -3.357 19.074 1.00 58.72 100 ASN A O 1
#

InterPro domains:
  IPR014851 BCS1, N-terminal [PF08740] (1-99)
  IPR0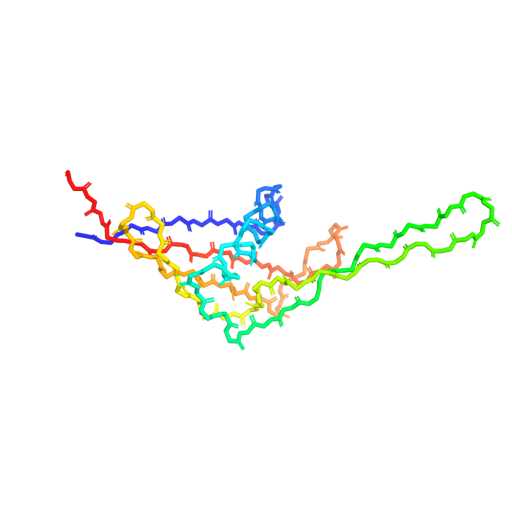14851 BCS1, N-terminal [SM01024] (1-99)

Radius of gyration: 15.78 Å; chains: 1; bounding box: 31×30×52 Å

Sequence (100 aa):
MLVTLEISSKDRSYLWFLNWMSKQSQKNSSTHQLAAETSYHQLSDGTHEVNFALIPGPGNHYLKFCRAWFQVKRERDGKLIDLNSGTPWEILMLTTLSQN

Foldseek 3Di:
DKDKDKDKPPDPCPVVVQVVVLVQCVPFWDQPAWDWDWDWDQDPVRDIDIDIDITRHAAWTWGADPNWIKIKGKDFDPVDADPVPRHTIIMIMIMTDDDD

pLDDT: mean 88.26,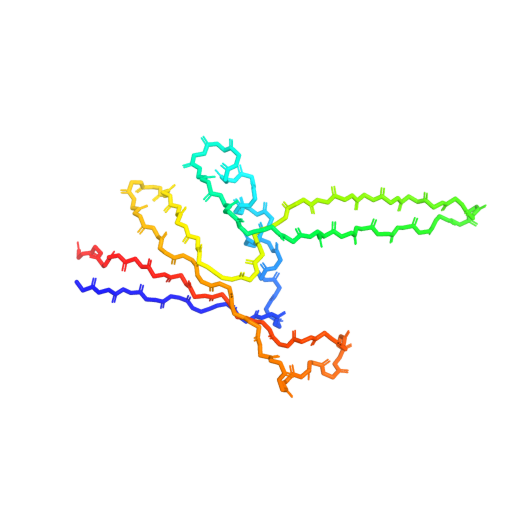 std 9.59, range [55.56, 97.69]